Protein AF-A0A969W1Y8-F1 (afdb_monomer_lite)

Structure (mmCIF, N/CA/C/O backbone):
data_AF-A0A969W1Y8-F1
#
_entry.id   AF-A0A969W1Y8-F1
#
loop_
_atom_site.group_PDB
_atom_site.id
_atom_site.type_symbol
_atom_site.label_atom_id
_atom_site.label_alt_id
_atom_site.label_comp_id
_atom_site.label_asym_id
_atom_site.label_entity_id
_atom_site.label_seq_id
_atom_site.pdbx_PDB_ins_code
_atom_site.Cartn_x
_atom_site.Cartn_y
_atom_site.Cartn_z
_atom_site.occupancy
_atom_site.B_iso_or_equiv
_atom_site.auth_seq_id
_atom_site.auth_comp_id
_atom_site.auth_asym_id
_atom_site.auth_atom_id
_atom_site.pdbx_PDB_model_num
ATOM 1 N N . MET A 1 1 ? 6.515 19.499 40.086 1.00 45.06 1 MET A N 1
ATOM 2 C CA . MET A 1 1 ? 6.897 18.345 39.250 1.00 45.06 1 MET A CA 1
ATOM 3 C C . MET A 1 1 ? 6.253 18.579 37.902 1.00 45.06 1 MET A C 1
ATOM 5 O O . MET A 1 1 ? 5.046 18.743 37.875 1.00 45.06 1 MET A O 1
ATOM 9 N N . ALA A 1 2 ? 7.034 18.760 36.839 1.00 57.50 2 ALA A N 1
ATOM 10 C CA . ALA A 1 2 ? 6.460 18.947 35.511 1.00 57.50 2 ALA A CA 1
ATOM 11 C C . ALA A 1 2 ? 5.944 17.588 35.023 1.00 57.50 2 ALA A C 1
ATOM 13 O O . ALA A 1 2 ? 6.741 16.663 34.870 1.00 57.50 2 ALA A O 1
ATOM 14 N N . GLU A 1 3 ? 4.630 17.455 34.839 1.00 65.88 3 GLU A N 1
ATOM 15 C CA . GLU A 1 3 ? 4.048 16.321 34.123 1.00 65.88 3 GLU A CA 1
ATOM 16 C C . GLU A 1 3 ? 4.682 16.264 32.725 1.00 65.88 3 GLU A C 1
ATOM 18 O O . GLU A 1 3 ? 4.526 17.178 31.913 1.00 65.88 3 GLU A O 1
ATOM 23 N N . PHE A 1 4 ? 5.426 15.196 32.442 1.00 72.69 4 PHE A N 1
ATOM 24 C CA . PHE A 1 4 ? 5.901 14.890 31.097 1.00 72.69 4 PHE A CA 1
ATOM 25 C C . PHE A 1 4 ? 4.684 14.495 30.250 1.00 72.69 4 PHE A C 1
ATOM 27 O O . PHE A 1 4 ? 4.245 13.346 30.263 1.00 72.69 4 PHE A O 1
ATOM 34 N N . PHE A 1 5 ? 4.100 15.457 29.538 1.00 80.62 5 PHE A N 1
ATOM 35 C CA . PHE A 1 5 ? 3.013 15.185 28.604 1.00 80.62 5 PHE A CA 1
ATOM 36 C C . PHE A 1 5 ? 3.585 14.507 27.356 1.00 80.62 5 PHE A C 1
ATOM 38 O O . PHE A 1 5 ? 4.253 15.145 26.542 1.00 80.62 5 PHE A O 1
ATOM 45 N N . ASN A 1 6 ? 3.349 13.200 27.221 1.00 82.56 6 ASN A N 1
ATOM 46 C CA . ASN A 1 6 ? 3.684 12.457 26.014 1.00 82.56 6 ASN A CA 1
ATOM 47 C C . ASN A 1 6 ? 2.485 12.498 25.048 1.00 82.56 6 ASN A C 1
ATOM 49 O O . ASN A 1 6 ? 1.503 11.794 25.289 1.00 82.56 6 ASN A O 1
ATOM 53 N N . PRO A 1 7 ? 2.555 13.259 23.941 1.00 81.94 7 PRO A N 1
ATOM 54 C CA . PRO A 1 7 ? 1.447 13.390 22.991 1.00 81.94 7 PRO A CA 1
ATOM 55 C C . PRO A 1 7 ? 1.112 12.084 22.248 1.00 81.94 7 PRO A C 1
ATOM 57 O O . PRO A 1 7 ? 0.089 12.004 21.569 1.00 81.94 7 PRO A O 1
ATOM 60 N N . THR A 1 8 ? 1.960 11.059 22.363 1.00 84.00 8 THR A N 1
ATOM 61 C CA . THR A 1 8 ? 1.772 9.746 21.734 1.00 84.00 8 THR A CA 1
ATOM 62 C C . THR A 1 8 ? 1.062 8.749 22.657 1.00 84.00 8 THR A C 1
ATOM 64 O O . THR A 1 8 ? 0.578 7.724 22.181 1.00 84.00 8 THR A O 1
ATOM 67 N N . PHE A 1 9 ? 0.970 9.017 23.965 1.00 83.88 9 PHE A N 1
ATOM 68 C CA . PHE A 1 9 ? 0.288 8.114 24.892 1.00 83.88 9 PHE A CA 1
ATOM 69 C C . PHE A 1 9 ? -1.232 8.246 24.739 1.00 83.88 9 PHE A C 1
ATOM 71 O O . PHE A 1 9 ? -1.792 9.328 24.908 1.00 83.88 9 PHE A O 1
ATOM 78 N N . ARG A 1 10 ? -1.898 7.140 24.399 1.00 79.50 10 ARG A N 1
ATOM 79 C CA . ARG A 1 10 ? -3.355 7.059 24.246 1.00 79.50 10 ARG A CA 1
ATOM 80 C C . ARG A 1 10 ? -3.881 5.909 25.095 1.00 79.50 10 ARG A C 1
ATOM 82 O O . ARG A 1 10 ? -3.322 4.816 25.059 1.00 79.50 10 ARG A O 1
ATOM 89 N N . GLU A 1 11 ? -4.934 6.169 25.858 1.00 83.25 11 GLU A N 1
ATOM 90 C CA . GLU A 1 11 ? -5.631 5.166 26.659 1.00 83.25 11 GLU A CA 1
ATOM 91 C C . GLU A 1 11 ? -6.879 4.699 25.904 1.00 83.25 11 GLU A C 1
ATOM 93 O O . GLU A 1 11 ? -7.711 5.518 25.518 1.00 83.25 11 GLU A O 1
ATOM 98 N N . GLU A 1 12 ? -7.011 3.387 25.696 1.00 84.81 12 GLU A N 1
ATOM 99 C CA . GLU A 1 12 ? -8.135 2.796 24.966 1.00 84.81 12 GLU A CA 1
ATOM 100 C C . GLU A 1 12 ? -9.019 1.946 25.908 1.00 84.81 12 GLU A C 1
ATOM 102 O O . GLU A 1 12 ? -8.509 1.106 26.660 1.00 84.81 12 GLU A O 1
ATOM 107 N N . PRO A 1 13 ? -10.354 2.127 25.893 1.00 87.69 13 PRO A N 1
ATOM 108 C CA . PRO A 1 13 ? -11.272 1.446 26.807 1.00 87.69 13 PRO A CA 1
ATOM 109 C C . PRO A 1 13 ? -11.425 -0.050 26.491 1.00 87.69 13 PRO A C 1
ATOM 111 O O . PRO A 1 13 ? -11.860 -0.433 25.409 1.00 87.69 13 PRO A O 1
ATOM 114 N N . ARG A 1 14 ? -11.164 -0.911 27.486 1.00 86.19 14 ARG A N 1
ATOM 115 C CA . ARG A 1 14 ? -11.168 -2.385 27.327 1.00 86.19 14 ARG A CA 1
ATOM 116 C C . ARG A 1 14 ? -12.550 -2.996 27.065 1.00 86.19 14 ARG A C 1
ATOM 118 O O . ARG A 1 14 ? -12.637 -4.107 26.559 1.00 86.19 14 ARG A O 1
ATOM 125 N N . ASN A 1 15 ? -13.620 -2.305 27.454 1.00 93.25 15 ASN A N 1
ATOM 126 C CA . ASN A 1 15 ? -15.007 -2.769 27.343 1.00 93.25 15 ASN A CA 1
ATOM 127 C C . ASN A 1 15 ? -15.738 -2.222 26.107 1.00 93.25 15 ASN A C 1
ATOM 129 O O . ASN A 1 15 ? -16.950 -2.406 25.989 1.00 93.25 15 ASN A O 1
ATOM 133 N N . LYS A 1 16 ? -15.035 -1.519 25.215 1.00 87.19 16 LYS A N 1
ATOM 134 C CA . LYS A 1 16 ? -15.603 -1.019 23.965 1.00 87.19 16 LYS A CA 1
ATOM 135 C C . LYS A 1 16 ? -14.991 -1.761 22.789 1.00 87.19 16 LYS A C 1
ATOM 137 O O . LYS A 1 16 ? -13.833 -2.169 22.821 1.00 87.19 16 LYS A O 1
ATOM 142 N N . LEU A 1 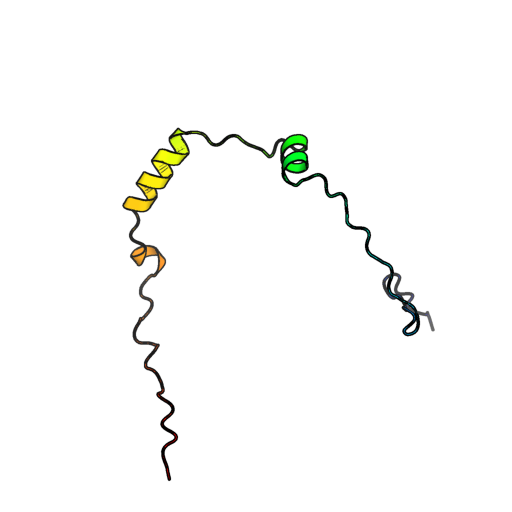17 ? -15.795 -1.925 21.746 1.00 84.81 17 LEU A N 1
ATOM 143 C CA . LEU A 1 17 ? -15.308 -2.443 20.478 1.00 84.81 17 LEU A CA 1
ATOM 144 C C . LEU A 1 17 ? -14.272 -1.477 19.904 1.00 84.81 17 LEU A C 1
ATOM 146 O O . LEU A 1 17 ? -14.420 -0.258 20.010 1.00 84.81 17 LEU A O 1
ATOM 150 N N . THR A 1 18 ? -13.231 -2.045 19.303 1.00 82.31 18 THR A N 1
ATOM 151 C CA . THR A 1 18 ? -12.191 -1.263 18.639 1.00 82.31 18 THR A CA 1
ATOM 152 C C . THR A 1 18 ? -12.780 -0.519 17.440 1.00 82.31 18 THR A C 1
ATOM 154 O O . THR A 1 18 ? -13.748 -0.978 16.825 1.00 82.31 18 THR A O 1
ATOM 157 N N . ALA A 1 19 ? -12.205 0.634 17.102 1.00 83.38 19 ALA A N 1
ATOM 158 C CA . ALA A 1 19 ? -12.605 1.359 15.906 1.00 83.38 19 ALA A CA 1
ATOM 159 C C . ALA A 1 19 ? -12.359 0.485 14.667 1.00 83.38 19 ALA A C 1
ATOM 161 O O . ALA A 1 19 ? -11.254 -0.013 14.451 1.00 83.38 19 ALA A O 1
ATOM 162 N N . ILE A 1 20 ? -13.391 0.298 13.845 1.00 82.88 20 ILE A N 1
ATOM 163 C CA . ILE A 1 20 ? -13.262 -0.441 12.590 1.00 82.88 20 ILE A CA 1
ATOM 164 C C . ILE A 1 20 ? -12.390 0.402 11.666 1.00 82.88 20 ILE A C 1
ATOM 166 O O . ILE A 1 20 ? -12.779 1.505 11.281 1.00 82.88 20 ILE A O 1
ATOM 170 N N . ILE A 1 21 ? -11.210 -0.112 11.319 1.00 81.56 21 ILE A N 1
ATOM 171 C CA . ILE A 1 21 ? -10.381 0.489 10.278 1.00 81.56 21 ILE A CA 1
ATOM 172 C C . ILE A 1 21 ? -11.181 0.360 8.978 1.00 81.56 21 ILE A C 1
ATOM 174 O O . ILE A 1 21 ? -11.462 -0.772 8.569 1.00 81.56 21 ILE A O 1
ATOM 178 N N . PRO A 1 22 ? -11.583 1.473 8.334 1.00 79.44 22 PRO A N 1
ATOM 179 C CA . PRO A 1 22 ? -12.272 1.398 7.059 1.00 79.44 22 PRO A CA 1
ATOM 180 C C . PRO A 1 22 ? -11.395 0.613 6.095 1.00 79.44 22 PRO A C 1
ATOM 182 O O . PRO A 1 22 ? -10.180 0.836 6.049 1.00 79.44 22 PRO A O 1
ATOM 185 N N . ALA A 1 23 ? -11.995 -0.288 5.320 1.00 76.19 23 ALA A N 1
ATOM 186 C CA . ALA A 1 23 ? -11.306 -0.843 4.172 1.00 76.19 23 ALA A CA 1
ATOM 187 C C . ALA A 1 23 ? -10.895 0.355 3.315 1.00 76.19 23 ALA A C 1
ATOM 189 O O . ALA A 1 23 ? -11.751 1.028 2.740 1.00 76.19 23 ALA A O 1
ATOM 190 N N . ARG A 1 24 ? -9.602 0.703 3.327 1.00 67.12 24 ARG A N 1
ATOM 191 C CA . ARG A 1 24 ? -9.106 1.753 2.449 1.00 67.12 24 ARG A CA 1
ATOM 192 C C . ARG A 1 24 ? -9.505 1.309 1.047 1.00 67.12 24 ARG A C 1
ATOM 194 O O . ARG A 1 24 ? -9.083 0.240 0.611 1.00 67.12 24 ARG A O 1
ATOM 201 N N . SER A 1 25 ? -10.284 2.130 0.354 1.00 62.25 25 SER A N 1
ATOM 202 C CA . SER A 1 25 ? -10.224 2.208 -1.098 1.00 62.25 25 SER A CA 1
ATOM 203 C C . SER A 1 25 ? -8.827 2.733 -1.406 1.00 62.25 25 SER A C 1
ATOM 205 O O . SER A 1 25 ? -8.607 3.931 -1.548 1.00 62.25 25 SER A O 1
ATOM 207 N N . GLN A 1 26 ? -7.844 1.846 -1.284 1.00 61.22 26 GLN A N 1
ATOM 208 C CA . GLN A 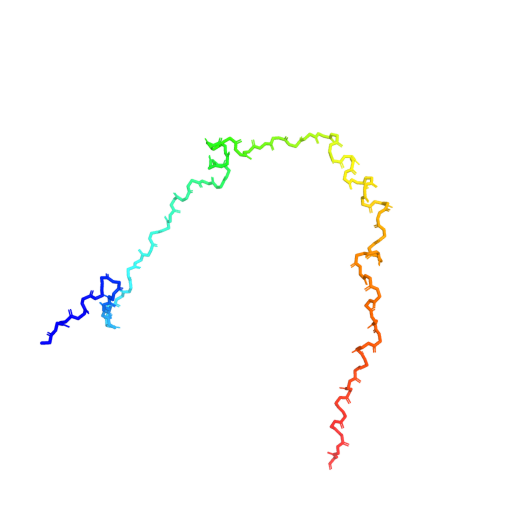1 26 ? -6.512 2.103 -1.780 1.00 61.22 26 GLN A CA 1
ATOM 209 C C . GLN A 1 26 ? -6.743 2.242 -3.272 1.00 61.22 26 GLN A C 1
ATOM 211 O O . GLN A 1 26 ? -7.328 1.327 -3.859 1.00 61.22 26 GLN A O 1
ATOM 216 N N . ASP A 1 27 ? -6.374 3.384 -3.851 1.00 65.62 27 ASP A N 1
ATOM 217 C CA . ASP A 1 27 ? -6.148 3.453 -5.290 1.00 65.62 27 ASP A CA 1
ATOM 218 C C . ASP A 1 27 ? -5.450 2.149 -5.653 1.00 65.62 27 ASP A C 1
ATOM 220 O O . ASP A 1 27 ? -4.469 1.774 -4.986 1.00 65.62 27 ASP A O 1
ATOM 224 N N . TYR A 1 28 ? -6.054 1.372 -6.557 1.00 81.19 28 TYR A N 1
ATOM 225 C CA . TYR A 1 28 ? -5.528 0.050 -6.850 1.00 81.19 28 TYR A CA 1
ATOM 226 C C . TYR A 1 28 ? -4.051 0.243 -7.170 1.00 81.19 28 TYR A C 1
ATOM 228 O O . TYR A 1 28 ? -3.682 1.236 -7.790 1.00 81.19 28 TYR A O 1
ATOM 236 N N . LEU A 1 29 ? -3.178 -0.647 -6.695 1.00 81.81 29 LEU A N 1
ATOM 237 C CA . LEU A 1 29 ? -1.730 -0.468 -6.852 1.00 81.81 29 LEU A CA 1
ATOM 238 C C . LEU A 1 29 ? -1.355 -0.072 -8.293 1.00 81.81 29 LEU A C 1
ATOM 240 O O . LEU A 1 29 ? -0.461 0.740 -8.490 1.00 81.81 29 LEU A O 1
ATOM 244 N N . LEU A 1 30 ? -2.085 -0.603 -9.279 1.00 84.25 30 LEU A N 1
ATOM 245 C CA . LEU A 1 30 ? -1.976 -0.238 -10.689 1.00 84.25 30 LEU A CA 1
ATOM 246 C C . LEU A 1 30 ? -2.321 1.234 -10.970 1.00 84.25 30 LEU A C 1
ATOM 248 O O . LEU A 1 30 ? -1.513 1.903 -11.601 1.00 84.25 30 LEU A O 1
ATOM 252 N N . ASP A 1 31 ? -3.431 1.756 -10.450 1.00 85.94 31 ASP A N 1
ATOM 253 C CA . ASP A 1 31 ? -3.829 3.167 -10.569 1.00 85.94 31 ASP A CA 1
ATOM 254 C C . ASP A 1 31 ? -2.804 4.101 -9.901 1.00 85.94 31 ASP A C 1
ATOM 256 O O . ASP A 1 31 ? -2.466 5.168 -10.420 1.00 85.94 31 ASP A O 1
ATOM 260 N N . TRP A 1 32 ? -2.253 3.703 -8.748 1.00 88.00 32 TRP A N 1
ATOM 261 C CA . TRP A 1 32 ? -1.176 4.454 -8.095 1.00 88.00 32 TRP A CA 1
ATOM 262 C C . TRP A 1 32 ? 0.118 4.431 -8.921 1.00 88.00 32 TRP A C 1
ATOM 264 O O . TRP A 1 32 ? 0.778 5.457 -9.096 1.00 88.00 32 TRP A O 1
ATOM 274 N N . LEU A 1 33 ? 0.492 3.269 -9.459 1.00 88.12 33 LEU A N 1
ATOM 275 C CA . LEU A 1 33 ? 1.664 3.139 -10.324 1.00 88.12 33 LEU A CA 1
ATOM 276 C C . LEU A 1 33 ? 1.491 3.940 -11.622 1.00 88.12 33 LEU A C 1
ATOM 278 O O . LEU A 1 33 ? 2.450 4.565 -12.071 1.00 88.12 33 LEU A O 1
ATOM 282 N N . GLU A 1 34 ? 0.291 3.962 -12.200 1.00 87.12 34 GLU A N 1
ATOM 283 C CA . GLU A 1 34 ? -0.030 4.730 -13.404 1.00 87.12 34 GLU A CA 1
ATOM 284 C C . GLU A 1 34 ? -0.007 6.239 -13.122 1.00 87.12 34 GLU A C 1
ATOM 286 O O . GLU A 1 34 ? 0.726 6.975 -13.780 1.00 87.12 34 GLU A O 1
ATOM 291 N N . SER A 1 35 ? -0.714 6.702 -12.084 1.00 88.75 35 SER A N 1
ATOM 292 C CA . SER A 1 35 ? -0.762 8.123 -11.698 1.00 88.75 35 SER A CA 1
ATOM 293 C C . SER A 1 35 ? 0.600 8.699 -11.302 1.00 88.75 35 SER A C 1
ATOM 295 O O . SER A 1 35 ? 0.865 9.880 -11.528 1.00 88.75 35 SER A O 1
ATOM 297 N N . THR A 1 36 ? 1.489 7.878 -10.739 1.00 91.44 36 THR A N 1
ATOM 298 C CA . THR A 1 36 ? 2.862 8.285 -10.398 1.00 91.44 36 THR A CA 1
ATOM 299 C C . THR A 1 36 ? 3.858 8.112 -11.547 1.00 91.44 36 THR A C 1
ATOM 301 O O . THR A 1 36 ? 5.030 8.453 -11.379 1.00 91.44 36 THR A O 1
ATOM 304 N N . GLY A 1 37 ? 3.429 7.584 -12.700 1.00 88.75 37 GLY A N 1
ATOM 305 C CA . GLY A 1 37 ? 4.297 7.301 -13.847 1.00 88.75 37 GLY A CA 1
ATOM 306 C C . GLY A 1 37 ? 5.331 6.200 -13.584 1.00 88.75 37 GLY A C 1
ATOM 307 O O . GLY A 1 37 ? 6.343 6.117 -14.275 1.00 88.75 37 GLY A O 1
ATOM 308 N N . ARG A 1 38 ? 5.109 5.370 -12.559 1.00 86.56 38 ARG A N 1
ATOM 309 C CA . ARG A 1 38 ? 5.973 4.239 -12.184 1.00 86.56 38 ARG A CA 1
ATOM 310 C C . ARG A 1 38 ? 5.587 2.941 -12.890 1.00 86.56 38 ARG A C 1
ATOM 312 O O . ARG A 1 38 ? 6.344 1.975 -12.827 1.00 86.56 38 ARG A O 1
ATOM 319 N N . LEU A 1 39 ? 4.429 2.905 -13.547 1.00 89.62 39 LEU A N 1
ATOM 320 C CA . LEU A 1 39 ? 4.019 1.798 -14.402 1.00 89.62 39 LEU A CA 1
ATOM 321 C C . LEU A 1 39 ? 4.748 1.897 -15.751 1.00 89.62 39 LEU A C 1
ATOM 323 O O . LEU A 1 39 ? 4.325 2.620 -16.648 1.00 89.62 39 LEU A O 1
ATOM 327 N N . ILE A 1 40 ? 5.870 1.189 -15.874 1.00 85.62 40 ILE A N 1
ATOM 328 C CA . ILE A 1 40 ? 6.700 1.177 -17.085 1.00 85.62 40 ILE A CA 1
ATOM 329 C C . ILE A 1 40 ? 6.435 -0.122 -17.854 1.00 85.62 40 ILE A C 1
ATOM 331 O O . ILE A 1 40 ? 6.460 -1.211 -17.275 1.00 85.62 40 ILE A O 1
ATOM 335 N N . LEU A 1 41 ? 6.182 -0.009 -19.161 1.00 83.56 41 LEU A N 1
ATOM 336 C CA . LEU A 1 41 ? 6.103 -1.166 -20.052 1.00 83.56 41 LEU A CA 1
ATOM 337 C C . LEU A 1 41 ? 7.481 -1.819 -20.148 1.00 83.56 41 LEU A C 1
ATOM 339 O O . LEU A 1 41 ? 8.471 -1.141 -20.412 1.00 83.56 41 LEU A O 1
ATOM 343 N N . ARG A 1 42 ? 7.539 -3.137 -19.944 1.00 77.44 42 ARG A N 1
ATOM 344 C CA . ARG A 1 42 ? 8.785 -3.886 -20.114 1.00 77.44 42 ARG A CA 1
ATOM 345 C C . ARG A 1 42 ? 9.185 -3.881 -21.589 1.00 77.44 42 ARG A C 1
ATOM 347 O O . ARG A 1 42 ? 8.336 -4.128 -22.448 1.00 77.44 42 ARG A O 1
ATOM 354 N N . ASP A 1 43 ? 10.463 -3.645 -21.863 1.00 81.44 43 ASP A N 1
ATOM 355 C CA . ASP A 1 43 ? 11.000 -3.793 -23.209 1.00 81.44 43 ASP A CA 1
ATOM 356 C C . ASP A 1 43 ? 11.089 -5.296 -23.551 1.00 81.44 43 ASP A C 1
ATOM 358 O O . ASP A 1 43 ? 11.621 -6.080 -22.757 1.00 81.44 43 ASP A O 1
ATOM 362 N N . PRO A 1 44 ? 10.542 -5.751 -24.692 1.00 76.25 44 PRO A N 1
ATOM 363 C CA . PRO A 1 44 ? 10.580 -7.163 -25.064 1.00 76.25 44 PRO A CA 1
ATOM 364 C C . PRO A 1 44 ? 12.010 -7.714 -25.216 1.00 76.25 44 PRO A C 1
ATOM 366 O O . PRO A 1 44 ? 12.210 -8.910 -25.012 1.00 76.25 44 PRO A O 1
ATOM 369 N N . SER A 1 45 ? 13.005 -6.870 -25.509 1.00 75.00 45 SER A N 1
ATOM 370 C CA . SER A 1 45 ? 14.418 -7.270 -25.591 1.00 75.00 45 SER A CA 1
ATOM 371 C C . SER A 1 45 ? 15.034 -7.587 -24.222 1.00 75.00 45 SER A C 1
ATOM 373 O O . SER A 1 45 ? 15.758 -8.572 -24.096 1.00 75.00 45 SER A O 1
ATOM 375 N N . GLU A 1 46 ? 14.634 -6.880 -23.155 1.00 67.62 46 GLU A N 1
ATOM 376 C CA . GLU A 1 46 ? 15.062 -7.192 -21.779 1.00 67.62 46 GLU A CA 1
ATOM 377 C C . GLU A 1 46 ? 14.604 -8.585 -21.332 1.00 67.62 46 GLU A C 1
ATOM 379 O O . GLU A 1 46 ? 15.209 -9.209 -20.458 1.00 67.62 46 GLU A O 1
ATOM 384 N N . GLN A 1 47 ? 13.505 -9.089 -21.898 1.00 66.38 47 GLN A N 1
ATOM 385 C CA . GLN A 1 47 ? 13.036 -10.432 -21.594 1.00 66.38 47 GLN A CA 1
ATOM 386 C C . GLN A 1 47 ? 13.990 -11.489 -22.167 1.00 66.38 47 GLN A C 1
ATOM 388 O O . GLN A 1 47 ? 14.326 -12.445 -21.471 1.00 66.38 47 GLN A O 1
ATOM 393 N N . GLU A 1 48 ? 14.456 -11.291 -23.400 1.00 67.12 48 GLU A N 1
ATOM 394 C CA . GLU A 1 48 ? 15.403 -12.179 -24.077 1.00 67.12 48 GLU A CA 1
ATOM 395 C C . GLU A 1 48 ? 16.769 -12.184 -23.373 1.00 67.12 48 GLU A C 1
ATOM 397 O O . GLU A 1 48 ? 17.343 -13.249 -23.136 1.00 67.12 48 GLU A O 1
ATOM 402 N N . ASP A 1 49 ? 17.239 -11.013 -22.935 1.00 65.25 49 ASP A N 1
ATOM 403 C CA . ASP A 1 49 ? 18.499 -10.874 -22.201 1.00 65.25 49 ASP A CA 1
ATOM 404 C C . ASP A 1 49 ? 18.447 -11.535 -20.817 1.00 65.25 49 ASP A C 1
ATOM 406 O O . ASP A 1 49 ? 19.409 -12.177 -20.400 1.00 65.25 49 ASP A O 1
ATOM 410 N N . ARG A 1 50 ? 17.307 -11.477 -20.114 1.00 62.69 50 ARG A N 1
ATOM 411 C CA . ARG A 1 50 ? 17.131 -12.176 -18.827 1.00 62.69 50 ARG A CA 1
ATOM 412 C C . ARG A 1 50 ? 17.154 -13.695 -18.958 1.00 62.69 50 ARG A C 1
ATOM 414 O O . ARG A 1 50 ? 17.701 -14.360 -18.080 1.00 62.69 50 ARG A O 1
ATOM 421 N N . TYR A 1 51 ? 16.572 -14.246 -20.024 1.00 62.94 51 TYR A N 1
ATOM 422 C CA . TYR A 1 51 ? 16.666 -15.683 -20.295 1.00 62.94 51 TYR A CA 1
ATOM 423 C C . TYR A 1 51 ? 18.100 -16.085 -20.654 1.00 62.94 51 TYR A C 1
ATOM 425 O O . TYR A 1 51 ? 18.576 -17.107 -20.170 1.00 62.94 51 TYR A O 1
ATOM 433 N N . ARG A 1 52 ? 18.827 -15.248 -21.406 1.00 61.19 52 ARG A N 1
ATOM 434 C CA . ARG A 1 52 ? 20.248 -15.477 -21.711 1.00 61.19 52 ARG A CA 1
ATOM 435 C C . ARG A 1 52 ? 21.151 -15.393 -20.479 1.00 61.19 52 ARG A C 1
ATOM 437 O O . ARG A 1 52 ? 22.024 -16.242 -20.335 1.00 61.19 52 ARG A O 1
ATOM 444 N N . LEU A 1 53 ? 20.950 -14.428 -19.577 1.00 60.12 53 LEU A N 1
ATOM 445 C CA . LEU A 1 53 ? 21.715 -14.353 -18.323 1.00 60.12 53 LEU A CA 1
ATOM 446 C C . LEU A 1 53 ? 21.428 -15.550 -17.403 1.00 60.12 53 LEU A C 1
ATOM 448 O O . LEU A 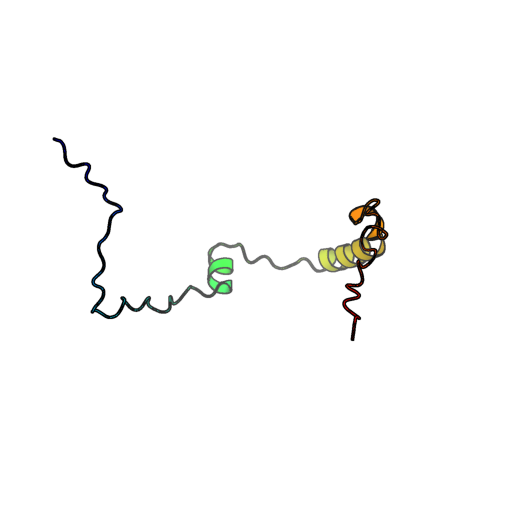1 53 ? 22.353 -16.083 -16.801 1.00 60.12 53 LEU A O 1
ATOM 452 N N . SER A 1 54 ? 20.175 -16.017 -17.346 1.00 59.59 54 SER A N 1
ATOM 453 C CA . SER A 1 54 ? 19.791 -17.191 -16.549 1.00 59.59 54 SER A CA 1
ATOM 454 C C . SER A 1 54 ? 20.470 -18.490 -16.996 1.00 59.59 54 SER A C 1
ATOM 456 O O . SER A 1 54 ? 20.591 -19.399 -16.181 1.00 59.59 54 SER A O 1
ATOM 458 N N . GLU A 1 55 ? 20.870 -18.613 -18.265 1.00 60.19 55 GLU A N 1
ATOM 459 C CA . GLU A 1 55 ? 21.583 -19.799 -18.760 1.00 60.19 55 GLU A CA 1
ATOM 460 C C . GLU A 1 55 ? 23.106 -19.726 -18.567 1.00 60.19 55 GLU A C 1
ATOM 462 O O . GLU A 1 55 ? 23.781 -20.739 -18.735 1.00 60.19 55 GLU A O 1
ATOM 467 N N . ASN A 1 56 ? 23.663 -18.559 -18.216 1.00 55.53 56 ASN A N 1
ATOM 468 C CA . ASN A 1 56 ? 25.116 -18.342 -18.180 1.00 55.53 56 ASN A CA 1
ATOM 469 C C . ASN A 1 56 ? 25.704 -18.113 -16.779 1.00 55.53 56 ASN A C 1
ATOM 471 O O . ASN A 1 56 ? 26.926 -18.104 -16.654 1.00 55.53 56 ASN A O 1
ATOM 475 N N . GLU A 1 57 ? 24.887 -17.966 -15.734 1.00 59.25 57 GLU A N 1
ATOM 476 C CA . GLU A 1 57 ? 25.375 -17.896 -14.352 1.00 59.25 57 GLU A CA 1
ATOM 477 C C . GLU A 1 57 ? 25.012 -19.194 -13.616 1.00 59.25 57 GLU A C 1
ATOM 479 O O . GLU A 1 57 ? 23.837 -19.432 -13.309 1.00 59.25 57 GLU A O 1
ATOM 484 N N . PRO A 1 58 ? 25.978 -20.093 -13.355 1.00 61.06 58 PRO A N 1
ATOM 485 C CA . PRO A 1 58 ? 25.687 -21.275 -12.575 1.00 61.06 58 PRO A CA 1
ATOM 486 C C . PRO A 1 58 ? 25.428 -20.816 -11.136 1.00 61.06 58 PRO A C 1
ATOM 488 O O . PRO A 1 58 ? 26.273 -20.181 -10.509 1.00 61.06 58 PRO A O 1
ATOM 491 N N . LEU A 1 59 ? 24.263 -21.171 -10.588 1.00 63.72 59 LEU A N 1
ATOM 492 C CA . LEU A 1 59 ? 23.864 -20.898 -9.196 1.00 63.72 59 LEU A CA 1
ATOM 493 C C . L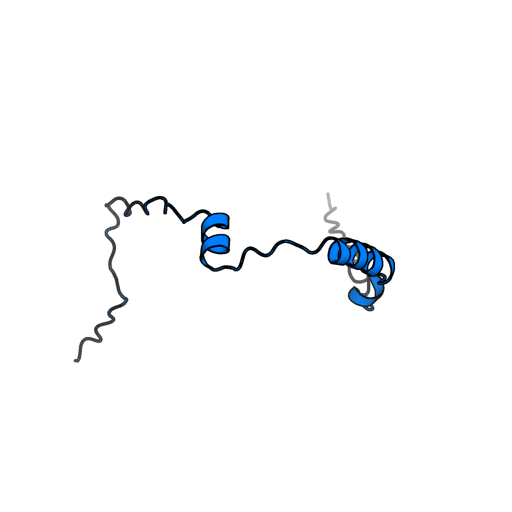EU A 1 59 ? 24.944 -21.275 -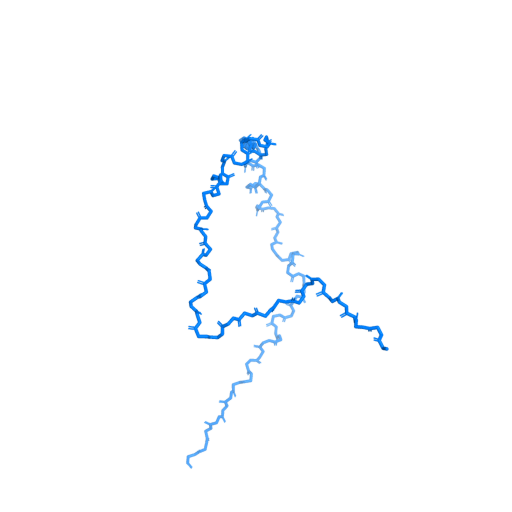8.154 1.00 63.72 59 LEU A C 1
ATOM 495 O O . LEU A 1 59 ? 24.902 -20.794 -7.024 1.00 63.72 59 LEU A O 1
ATOM 499 N N . SER A 1 60 ? 25.923 -22.104 -8.537 1.00 65.00 60 SER A N 1
ATOM 500 C CA . SER A 1 60 ? 27.125 -22.442 -7.772 1.00 65.00 60 SER A CA 1
ATOM 501 C C . SER A 1 60 ? 28.021 -21.250 -7.421 1.00 65.00 60 SER A C 1
ATOM 503 O O . SER A 1 60 ? 28.684 -21.297 -6.394 1.00 65.00 60 SER A O 1
ATOM 505 N N . GLU A 1 61 ? 28.061 -20.192 -8.237 1.00 68.31 61 GLU A N 1
ATOM 506 C CA . GLU A 1 61 ? 28.841 -18.981 -7.926 1.00 68.31 61 GLU A CA 1
ATOM 507 C C . GLU A 1 61 ? 28.157 -18.143 -6.830 1.00 68.31 61 GLU A C 1
ATOM 509 O O . GLU A 1 61 ? 28.819 -17.530 -5.995 1.00 68.31 61 GLU A O 1
ATOM 514 N N . ILE A 1 62 ? 26.822 -18.202 -6.767 1.00 67.19 62 ILE A N 1
ATOM 515 C CA . ILE A 1 62 ? 25.996 -17.532 -5.753 1.00 67.19 62 ILE A CA 1
ATOM 516 C C . ILE A 1 62 ? 25.982 -18.327 -4.433 1.00 67.19 62 ILE A C 1
ATOM 518 O O . ILE A 1 62 ? 25.997 -17.736 -3.356 1.00 67.19 62 ILE A O 1
ATOM 522 N N . MET A 1 63 ? 25.983 -19.664 -4.499 1.00 69.00 63 MET A N 1
ATOM 523 C CA . MET A 1 63 ? 26.023 -20.580 -3.343 1.00 69.00 63 MET A CA 1
ATOM 524 C C . MET A 1 63 ? 27.439 -20.826 -2.783 1.00 69.00 63 MET A C 1
ATOM 526 O O . MET A 1 63 ? 27.647 -21.847 -2.131 1.00 69.00 63 MET A O 1
ATOM 530 N N . GLY A 1 64 ? 28.400 -19.930 -3.048 1.00 64.69 64 GLY A N 1
ATOM 531 C CA . GLY A 1 64 ? 29.835 -20.137 -2.805 1.00 64.69 64 GLY A CA 1
ATOM 532 C C . GLY A 1 64 ? 30.169 -20.983 -1.572 1.00 64.69 64 GLY A C 1
ATOM 533 O O . GLY A 1 64 ? 29.722 -20.646 -0.484 1.00 64.69 64 GLY A O 1
ATOM 534 N N . ASP A 1 65 ? 30.920 -22.072 -1.781 1.00 66.06 65 ASP A N 1
ATOM 535 C CA . ASP A 1 65 ? 31.471 -23.035 -0.801 1.00 66.06 65 ASP A CA 1
ATOM 536 C C . ASP A 1 65 ? 30.661 -23.238 0.498 1.00 66.06 65 ASP A C 1
ATOM 538 O O . ASP A 1 65 ? 31.208 -23.412 1.588 1.00 66.06 65 ASP A O 1
ATOM 542 N N . LEU A 1 66 ? 29.329 -23.227 0.397 1.00 62.22 66 LEU A N 1
ATOM 543 C CA . LEU A 1 66 ? 28.462 -23.676 1.472 1.00 62.22 66 LEU A CA 1
ATOM 544 C C . LEU A 1 66 ? 28.675 -25.178 1.609 1.00 62.22 66 LEU A C 1
ATOM 546 O O . LEU A 1 66 ? 28.237 -25.965 0.770 1.00 62.22 66 LEU A O 1
ATOM 550 N N . ASP A 1 67 ? 29.390 -25.540 2.669 1.00 64.62 67 ASP A N 1
ATOM 551 C CA . ASP A 1 67 ? 29.631 -26.908 3.088 1.00 64.62 67 ASP A CA 1
ATOM 552 C C . ASP A 1 67 ? 28.288 -27.622 3.302 1.00 64.62 67 ASP A C 1
ATOM 554 O O . ASP A 1 67 ? 27.650 -27.525 4.353 1.00 64.62 67 ASP A O 1
ATOM 558 N N . MET A 1 68 ? 27.830 -28.323 2.263 1.00 59.03 68 MET A N 1
ATOM 559 C CA . MET A 1 68 ? 26.610 -29.133 2.273 1.00 59.03 68 MET A CA 1
ATOM 560 C C . MET A 1 68 ? 26.693 -30.263 3.319 1.00 59.03 68 MET A C 1
ATOM 562 O O . MET A 1 68 ? 25.679 -30.889 3.618 1.00 59.03 68 MET A O 1
ATOM 566 N N . HIS A 1 69 ? 27.871 -30.502 3.909 1.00 58.00 69 HIS A N 1
ATOM 567 C CA . HIS A 1 69 ? 28.093 -31.495 4.956 1.00 58.00 69 HIS A CA 1
ATOM 568 C C . HIS A 1 69 ? 27.782 -31.003 6.378 1.00 58.00 69 HIS A C 1
ATOM 570 O O . HIS A 1 69 ? 27.802 -31.810 7.300 1.00 58.00 69 HIS A O 1
ATOM 576 N N . ALA A 1 70 ? 27.426 -29.730 6.590 1.00 59.66 70 ALA A N 1
ATOM 577 C CA . ALA A 1 70 ? 27.069 -29.228 7.926 1.00 59.66 70 ALA A CA 1
ATOM 578 C C . ALA A 1 70 ? 25.657 -29.638 8.409 1.00 59.66 70 ALA A C 1
ATOM 580 O O . ALA A 1 70 ? 25.216 -29.190 9.467 1.00 59.66 70 ALA A O 1
ATOM 581 N N . LEU A 1 71 ? 24.942 -30.469 7.644 1.00 60.81 71 LEU A N 1
ATOM 582 C CA . LEU A 1 71 ? 23.656 -31.063 8.019 1.00 60.81 71 LEU A CA 1
ATOM 583 C C . LEU A 1 71 ? 23.782 -32.590 8.144 1.00 60.81 71 LEU A C 1
ATOM 585 O O . LEU A 1 71 ? 22.971 -33.325 7.584 1.00 60.81 71 LEU A O 1
ATOM 589 N N . GLU A 1 72 ? 24.805 -33.081 8.849 1.00 61.66 72 GLU A N 1
ATOM 590 C CA . GLU A 1 72 ? 24.688 -34.408 9.458 1.00 61.66 72 GLU A CA 1
ATOM 591 C C . GLU A 1 72 ? 23.553 -34.328 10.484 1.00 61.66 72 GLU A C 1
ATOM 593 O O . GLU A 1 72 ? 23.642 -33.624 11.489 1.00 61.66 72 GLU A O 1
ATOM 598 N N . GLU A 1 73 ? 22.443 -34.984 10.151 1.00 61.72 73 GLU A N 1
ATOM 599 C CA . GLU A 1 73 ? 21.341 -35.272 11.057 1.00 61.72 73 GLU A CA 1
ATOM 600 C C . GLU A 1 73 ? 21.914 -35.832 12.366 1.00 61.72 73 GLU A C 1
ATOM 602 O O . GLU A 1 73 ? 22.399 -36.962 12.410 1.00 61.72 73 GLU A O 1
ATOM 607 N N . GLU A 1 74 ? 21.831 -35.065 13.455 1.00 64.19 74 GLU A N 1
ATOM 608 C CA . GLU A 1 74 ? 21.725 -35.677 14.777 1.00 64.19 74 GLU A CA 1
ATOM 609 C C . GLU A 1 74 ? 20.364 -36.391 14.803 1.00 64.19 74 GLU A C 1
ATOM 611 O O . GLU A 1 74 ? 19.346 -35.830 15.208 1.00 64.19 74 GLU A O 1
ATOM 616 N N . GLU A 1 75 ? 20.333 -37.611 14.258 1.00 63.31 75 GLU A N 1
ATOM 617 C CA . GLU A 1 75 ? 19.228 -38.552 14.395 1.00 63.31 75 GLU A CA 1
ATOM 618 C C . GLU A 1 75 ? 19.037 -38.813 15.895 1.00 63.31 75 GLU A C 1
ATOM 620 O O . GLU A 1 75 ? 19.827 -39.502 16.545 1.00 63.31 75 GLU A O 1
ATOM 625 N N . GLU A 1 76 ? 18.008 -38.180 16.458 1.00 62.06 76 GLU A N 1
ATOM 626 C CA . GLU A 1 76 ? 17.548 -38.348 17.832 1.00 62.06 76 GLU A CA 1
ATOM 627 C C . GLU A 1 76 ? 17.073 -39.798 18.033 1.00 62.06 76 GLU A C 1
ATOM 629 O O . GLU A 1 76 ? 15.909 -40.140 17.836 1.00 62.06 76 GLU A O 1
ATOM 634 N N . GLY A 1 77 ? 18.003 -40.681 18.395 1.00 54.00 77 GLY A N 1
ATOM 635 C CA . GLY A 1 77 ? 17.717 -42.055 18.790 1.00 54.00 77 GLY A CA 1
ATOM 636 C C . GLY A 1 77 ? 17.298 -42.148 20.256 1.00 54.00 77 GLY A C 1
ATOM 637 O O . GLY A 1 77 ? 18.064 -42.660 21.069 1.00 54.00 77 GLY A O 1
ATOM 638 N N . ASP A 1 78 ? 16.094 -41.682 20.597 1.00 63.22 78 ASP A N 1
ATOM 639 C CA . ASP A 1 78 ? 15.407 -42.130 21.817 1.00 63.22 78 ASP A CA 1
ATOM 640 C C . ASP A 1 78 ? 14.798 -43.513 21.550 1.00 63.22 78 ASP A C 1
ATOM 642 O O . ASP A 1 78 ? 13.696 -43.638 21.014 1.00 63.22 78 ASP A O 1
ATOM 646 N N . LEU A 1 79 ? 15.562 -44.566 21.849 1.00 60.88 79 LEU A N 1
ATOM 647 C CA . LEU A 1 79 ? 15.099 -45.953 21.838 1.00 60.88 79 LEU A CA 1
ATOM 648 C C . LEU A 1 79 ? 15.676 -46.700 23.048 1.00 60.88 79 LEU A C 1
ATOM 650 O O . LEU A 1 79 ? 16.601 -47.497 22.902 1.00 60.88 79 LEU A O 1
ATOM 654 N N . GLU A 1 80 ? 15.106 -46.489 24.235 1.00 61.31 80 GLU A N 1
ATOM 655 C CA . GLU A 1 80 ? 15.118 -47.517 25.282 1.00 61.31 80 GLU A CA 1
ATOM 656 C C . GLU A 1 80 ? 13.689 -47.807 25.774 1.00 61.31 80 GLU A C 1
ATOM 658 O O . GLU A 1 80 ? 12.887 -46.910 26.030 1.00 61.31 80 GLU A O 1
ATOM 663 N N . GLU A 1 81 ? 13.403 -49.109 25.792 1.00 48.94 81 GLU A N 1
ATOM 664 C CA . GLU A 1 81 ? 12.135 -49.818 26.010 1.00 48.94 81 GLU A CA 1
ATOM 665 C C . GLU A 1 81 ? 11.696 -49.860 27.485 1.00 48.94 81 GLU A C 1
ATOM 667 O O . GLU A 1 81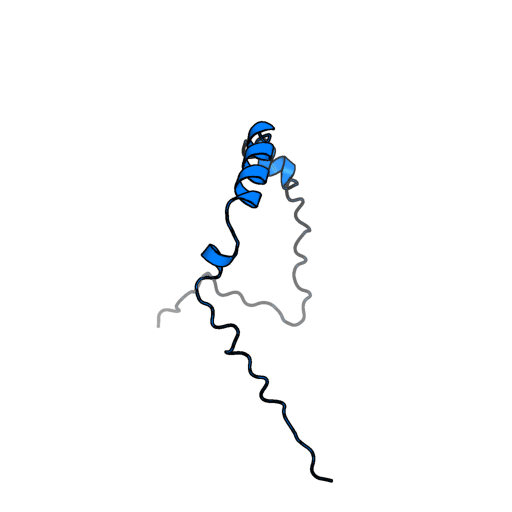 ? 12.568 -50.034 28.371 1.00 48.94 81 GLU A O 1
#

Sequence (81 aa):
MAEFFNPTFREEPRNKLTAIIPARSQDYLLDWLESTGRLILRDPSEQEDRYRLSENEPLSEIMGDLDMHALEEEEEGDLEE

Secondary structure (DSSP, 8-state):
------TT-----TTSPPP---------HHHHHHHTT--PPPPHHHHHHHHHHHHHS-HHHHTTT--GGGG----------

pLDDT: mean 72.13, std 11.77, range [45.06, 93.25]

Foldseek 3Di:
DDPPDDVPDDDDDPPDDDDPDPPPPPCPVVNVCVVVVVPDDDDPVVVVVVVVVVVVDDCCVVVDPPPPPPPPDPPPPPDDD

Radius of gyration: 28.56 Å; chains: 1; bounding box: 47×69×65 Å